Protein AF-A0A527ZPH8-F1 (afdb_monomer)

Foldseek 3Di:
DDPPPDDPDDDDDDPDDQDDPPPVSVVVCVVVVVD

Structure (mmCIF, N/CA/C/O backbone):
data_AF-A0A527ZPH8-F1
#
_entry.id   AF-A0A527ZPH8-F1
#
loop_
_atom_site.group_PDB
_atom_site.id
_atom_site.type_symbol
_atom_site.label_atom_id
_atom_site.label_alt_id
_atom_site.label_comp_id
_atom_site.label_asym_id
_atom_site.label_entity_id
_atom_site.label_seq_id
_atom_site.pdbx_PDB_ins_code
_atom_site.Cartn_x
_atom_site.Cartn_y
_atom_site.Cartn_z
_atom_site.occupancy
_atom_site.B_iso_or_equiv
_atom_site.auth_se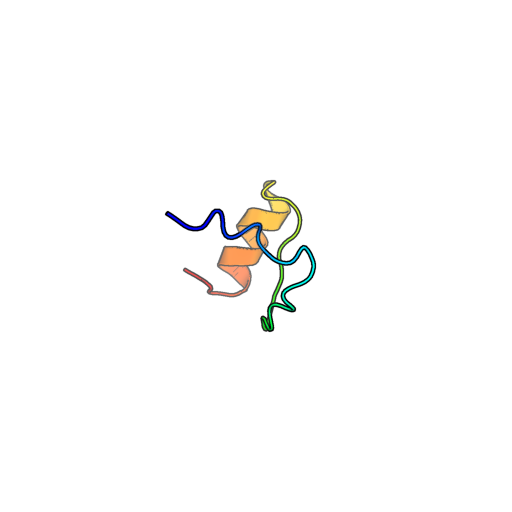q_id
_atom_site.auth_comp_id
_atom_site.auth_asym_id
_atom_site.auth_atom_id
_atom_site.pdbx_PDB_model_num
ATOM 1 N N . MET A 1 1 ? -20.020 29.464 17.452 1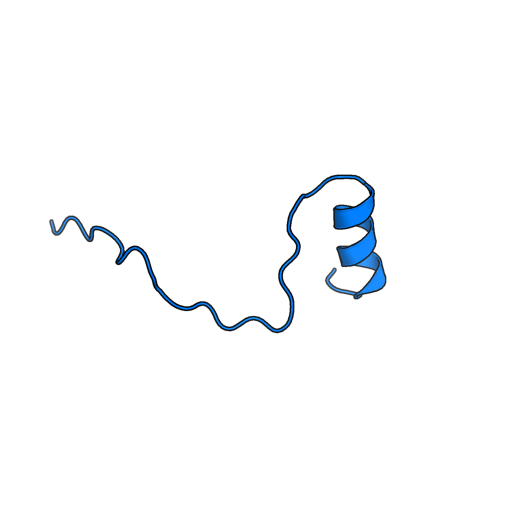.00 53.16 1 MET A N 1
ATOM 2 C CA . MET A 1 1 ? -18.708 28.802 17.315 1.00 53.16 1 MET A CA 1
ATOM 3 C C . MET A 1 1 ? -18.814 27.446 17.989 1.00 53.16 1 MET A C 1
ATOM 5 O O . MET A 1 1 ? -18.895 27.396 19.209 1.00 53.16 1 MET A O 1
ATOM 9 N N . ARG A 1 2 ? -18.952 26.371 17.211 1.00 60.97 2 ARG A N 1
ATOM 10 C CA . ARG A 1 2 ? -19.002 25.001 17.726 1.00 60.97 2 ARG A CA 1
ATOM 11 C C . ARG A 1 2 ? -17.647 24.377 17.427 1.00 60.97 2 ARG A C 1
ATOM 13 O O . ARG A 1 2 ? -17.185 24.432 16.296 1.00 60.97 2 ARG A O 1
ATOM 20 N N . ILE A 1 3 ? -16.980 23.882 18.462 1.00 70.19 3 ILE A N 1
ATOM 21 C CA . ILE A 1 3 ? -15.824 23.012 18.284 1.00 70.19 3 ILE A CA 1
ATOM 22 C C . ILE A 1 3 ? -16.420 21.646 17.956 1.00 70.19 3 ILE A C 1
ATOM 24 O O . ILE A 1 3 ? -16.835 20.910 18.851 1.00 70.19 3 ILE A O 1
ATOM 28 N N . GLU A 1 4 ? -16.578 21.355 16.668 1.00 60.44 4 GLU A N 1
ATOM 29 C CA . GLU A 1 4 ? -16.788 19.989 16.201 1.00 60.44 4 GLU A CA 1
ATOM 30 C C . GLU A 1 4 ? -15.494 19.215 16.453 1.00 60.44 4 GLU A C 1
ATOM 32 O O . GLU A 1 4 ? -14.570 19.198 15.646 1.00 60.44 4 GLU A O 1
ATOM 37 N N . GLY A 1 5 ? -15.411 18.607 17.637 1.00 59.97 5 GLY A N 1
ATOM 38 C CA . GLY A 1 5 ? -14.516 17.484 17.852 1.00 59.97 5 GLY A CA 1
ATOM 39 C C . GLY A 1 5 ? -14.996 16.360 16.948 1.00 59.97 5 GLY A C 1
ATOM 40 O O . GLY A 1 5 ? -16.050 15.782 17.209 1.00 59.97 5 GLY A O 1
ATOM 41 N N . ALA A 1 6 ? -14.267 16.124 15.858 1.00 59.72 6 ALA A N 1
ATOM 42 C CA . ALA A 1 6 ? -14.523 15.027 14.941 1.00 59.72 6 ALA A CA 1
ATOM 43 C C . ALA A 1 6 ? -14.692 13.726 15.737 1.00 59.72 6 ALA A C 1
ATOM 45 O O . ALA A 1 6 ? -13.858 13.382 16.581 1.00 59.72 6 ALA A O 1
ATOM 46 N N . SER A 1 7 ? -15.794 13.024 15.492 1.00 63.22 7 SER A N 1
ATOM 47 C CA . SER A 1 7 ? -15.988 11.651 15.935 1.00 63.22 7 SER A CA 1
ATOM 48 C C . SER A 1 7 ? -14.784 10.824 15.495 1.00 63.22 7 SER A C 1
ATOM 50 O O . SER A 1 7 ? -14.446 10.761 14.321 1.00 63.22 7 SER A O 1
ATOM 52 N N . MET A 1 8 ? -14.111 10.175 16.441 1.00 63.22 8 MET A N 1
ATOM 53 C CA . MET A 1 8 ? -12.835 9.481 16.218 1.00 63.22 8 MET A CA 1
ATOM 54 C C . MET A 1 8 ? -12.972 8.187 15.374 1.00 63.22 8 MET A C 1
ATOM 56 O O . MET A 1 8 ? -12.089 7.332 15.398 1.00 63.22 8 MET A O 1
ATOM 60 N N . THR A 1 9 ? -14.105 7.970 14.689 1.00 71.81 9 THR A N 1
ATOM 61 C CA . THR A 1 9 ? -14.469 6.698 14.030 1.00 71.81 9 THR A CA 1
ATOM 62 C C . THR A 1 9 ? -15.456 6.895 12.873 1.00 71.81 9 THR A C 1
ATOM 64 O O . THR A 1 9 ? -16.357 6.084 12.664 1.00 71.81 9 THR A O 1
ATOM 67 N N . ASP A 1 10 ? -15.322 7.967 12.096 1.00 79.81 10 ASP A N 1
ATOM 68 C CA . ASP A 1 10 ? -16.049 8.038 10.828 1.00 79.81 10 ASP A CA 1
ATOM 69 C C . ASP A 1 10 ? -15.516 6.949 9.883 1.00 79.81 10 ASP A C 1
ATOM 71 O O . ASP A 1 10 ? -14.352 6.956 9.478 1.00 79.81 10 ASP A O 1
ATOM 75 N N . ILE A 1 11 ? -16.353 5.950 9.584 1.00 86.69 11 ILE A N 1
ATOM 76 C CA . ILE A 1 11 ? -15.982 4.840 8.701 1.00 86.69 11 ILE A CA 1
ATOM 77 C C . ILE A 1 11 ? -15.913 5.371 7.269 1.00 86.69 11 ILE A C 1
ATOM 79 O O . ILE A 1 11 ? -16.939 5.624 6.634 1.00 86.69 11 ILE A O 1
ATOM 83 N N . ILE A 1 12 ? -14.697 5.490 6.742 1.00 90.06 12 ILE A N 1
ATOM 84 C CA . ILE A 1 12 ? -14.458 5.841 5.343 1.00 90.06 12 ILE A CA 1
ATOM 85 C C . ILE A 1 12 ? -14.577 4.567 4.506 1.00 90.06 12 ILE A C 1
ATOM 87 O O . ILE A 1 12 ? -13.797 3.629 4.668 1.00 90.06 12 ILE A O 1
ATOM 91 N N . ARG A 1 13 ? -15.554 4.528 3.595 1.00 93.75 13 ARG A N 1
ATOM 92 C CA . ARG A 1 13 ? -15.601 3.502 2.548 1.00 93.75 13 ARG A CA 1
ATOM 93 C C . ARG A 1 13 ? -14.698 3.944 1.405 1.00 93.75 13 ARG A C 1
ATOM 95 O O . ARG A 1 13 ? -14.915 5.006 0.833 1.00 93.75 13 ARG A O 1
ATOM 102 N N . THR A 1 14 ? -13.703 3.132 1.096 1.00 92.31 14 THR A N 1
ATOM 103 C CA . THR A 1 14 ? -12.794 3.318 -0.034 1.00 92.31 14 THR A CA 1
ATOM 104 C C . THR A 1 14 ? -12.542 1.958 -0.664 1.00 92.31 14 THR A C 1
ATOM 106 O O . THR A 1 14 ? -12.556 0.947 0.041 1.00 92.31 14 THR A O 1
ATOM 109 N N . ASP A 1 15 ? -12.312 1.926 -1.971 1.00 94.56 15 ASP A N 1
ATOM 110 C CA . ASP A 1 15 ? -11.992 0.688 -2.683 1.00 94.56 15 ASP A CA 1
ATOM 111 C C . ASP A 1 15 ? -10.562 0.220 -2.375 1.00 94.56 15 ASP A C 1
ATOM 113 O O . ASP A 1 15 ? -10.281 -0.977 -2.341 1.00 94.56 15 ASP A O 1
ATOM 117 N N . VAL A 1 16 ? -9.661 1.169 -2.094 1.00 94.00 16 VAL A N 1
ATOM 118 C CA . VAL A 1 16 ? -8.251 0.924 -1.770 1.00 94.00 16 VAL A CA 1
ATOM 119 C C . VAL A 1 16 ? -7.760 1.896 -0.694 1.00 94.00 16 VAL A C 1
ATOM 121 O O . VAL A 1 16 ? -8.135 3.069 -0.666 1.00 94.00 16 VAL A O 1
ATOM 124 N N . LEU A 1 17 ? -6.886 1.400 0.188 1.00 93.81 17 LEU A N 1
ATOM 125 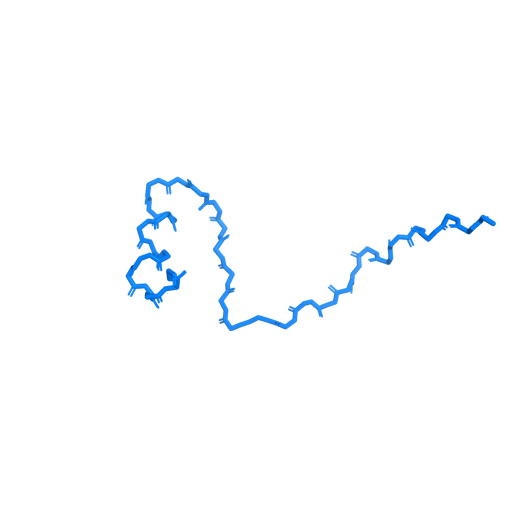C CA . LEU A 1 17 ? -6.133 2.177 1.173 1.00 93.81 17 LEU A CA 1
ATOM 126 C C . LEU A 1 17 ? -4.646 1.831 1.046 1.00 93.81 17 LEU A C 1
ATOM 128 O O . LEU A 1 17 ? -4.264 0.674 1.216 1.00 93.81 17 LEU A O 1
ATOM 132 N N . ILE A 1 18 ? -3.805 2.834 0.793 1.00 93.75 18 ILE A N 1
ATOM 133 C CA . ILE A 1 18 ? -2.348 2.666 0.730 1.00 93.75 18 ILE A CA 1
ATOM 134 C C . ILE A 1 18 ? -1.748 3.119 2.062 1.00 93.75 18 ILE A C 1
ATOM 136 O O . ILE A 1 18 ? -1.860 4.285 2.439 1.00 93.75 18 ILE A O 1
ATOM 140 N N . VAL A 1 19 ? -1.107 2.194 2.782 1.00 93.88 19 VAL A N 1
ATOM 141 C CA . VAL A 1 19 ? -0.442 2.481 4.061 1.00 93.88 19 VAL A CA 1
ATOM 142 C C . VAL A 1 19 ? 1.065 2.567 3.842 1.00 93.88 19 VAL A C 1
ATOM 144 O O . VAL A 1 19 ? 1.739 1.558 3.651 1.00 93.88 19 VAL A O 1
ATOM 147 N N . GLY A 1 20 ? 1.584 3.794 3.900 1.00 92.00 20 GLY A N 1
ATOM 148 C CA . GLY A 1 20 ? 2.996 4.109 3.685 1.00 92.00 20 GLY A CA 1
ATOM 149 C C . GLY A 1 20 ? 3.282 4.595 2.263 1.00 92.00 20 GLY A C 1
ATOM 150 O O . GLY A 1 20 ? 3.043 3.891 1.290 1.00 92.00 20 GLY A O 1
ATOM 151 N N . ALA A 1 21 ? 3.846 5.799 2.151 1.00 92.50 21 ALA A N 1
ATOM 152 C CA . ALA A 1 21 ? 4.167 6.464 0.882 1.00 92.50 21 ALA A CA 1
ATOM 153 C C . ALA A 1 21 ? 5.656 6.333 0.499 1.00 92.50 21 ALA A C 1
ATOM 155 O O . ALA A 1 21 ? 6.257 7.249 -0.057 1.00 92.50 21 ALA A O 1
ATOM 156 N N . GLY A 1 22 ? 6.280 5.202 0.850 1.00 96.25 22 GLY A N 1
ATOM 157 C CA . GLY A 1 22 ? 7.625 4.866 0.375 1.00 96.25 22 GLY A CA 1
ATOM 158 C C . GLY A 1 22 ? 7.622 4.486 -1.112 1.00 96.25 22 GLY A C 1
ATOM 159 O O . GLY A 1 22 ? 6.553 4.448 -1.721 1.00 96.25 22 GLY A O 1
ATOM 160 N N . PRO A 1 23 ? 8.780 4.128 -1.698 1.00 96.12 23 PRO A N 1
ATOM 161 C CA . PRO A 1 23 ? 8.877 3.801 -3.123 1.00 96.12 23 PRO A CA 1
ATOM 162 C C . PRO A 1 23 ? 7.832 2.774 -3.569 1.00 96.12 23 PRO A C 1
ATOM 164 O O . PRO A 1 23 ? 7.122 3.002 -4.536 1.00 96.12 23 PRO A O 1
ATOM 167 N N . VAL A 1 24 ? 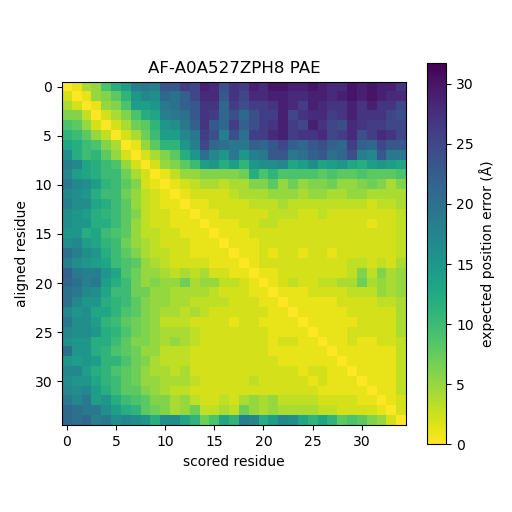7.660 1.695 -2.799 1.00 95.44 24 VAL A N 1
ATOM 168 C CA . VAL A 1 24 ? 6.677 0.640 -3.092 1.00 95.44 24 VAL A CA 1
ATOM 169 C C . VAL A 1 24 ? 5.238 1.167 -3.054 1.00 95.44 24 VAL A C 1
ATOM 171 O O . VAL A 1 24 ? 4.466 0.898 -3.966 1.00 95.44 24 VAL A O 1
ATOM 174 N N . GLY A 1 25 ? 4.878 1.948 -2.031 1.00 95.00 25 GLY A N 1
ATOM 175 C CA . GLY A 1 25 ? 3.529 2.506 -1.906 1.00 95.00 25 GLY A CA 1
ATOM 176 C C . GLY A 1 25 ? 3.212 3.532 -2.991 1.00 95.00 25 GLY A C 1
ATOM 177 O O . GLY A 1 25 ? 2.087 3.587 -3.475 1.00 95.00 25 GLY A O 1
ATOM 178 N N . LEU A 1 26 ? 4.212 4.303 -3.422 1.00 94.44 26 LEU A N 1
ATOM 179 C CA . LEU A 1 26 ? 4.053 5.262 -4.509 1.00 94.44 26 LEU A CA 1
ATOM 180 C C . LEU A 1 26 ? 3.941 4.565 -5.872 1.00 94.44 26 LEU A C 1
ATOM 182 O O . LEU A 1 26 ? 3.105 4.955 -6.681 1.00 94.44 26 LEU A O 1
ATOM 186 N N . PHE A 1 27 ? 4.715 3.502 -6.116 1.00 93.88 27 PHE A N 1
ATOM 187 C CA . PHE A 1 27 ? 4.561 2.694 -7.329 1.00 93.88 27 PHE A CA 1
ATOM 188 C C . PHE A 1 27 ? 3.194 2.008 -7.400 1.00 93.88 27 PHE A C 1
ATOM 190 O O . PHE A 1 27 ? 2.600 1.988 -8.475 1.00 93.88 27 PHE A O 1
ATOM 197 N N . ALA A 1 28 ? 2.642 1.561 -6.267 1.00 94.81 28 ALA A N 1
ATOM 198 C CA . ALA A 1 28 ? 1.30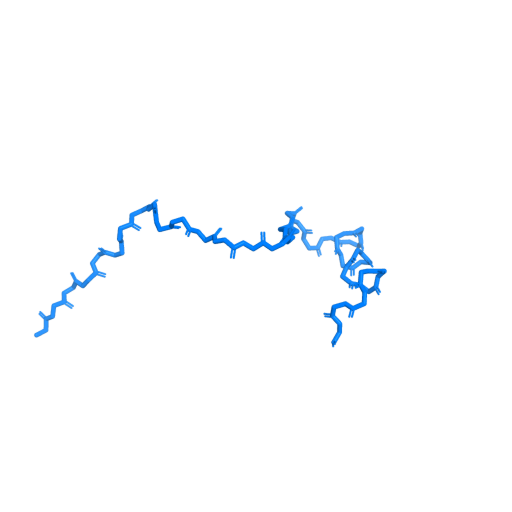1 0.980 -6.223 1.00 94.81 28 ALA A CA 1
ATOM 199 C C . ALA A 1 28 ? 0.210 1.948 -6.726 1.00 94.81 28 ALA A C 1
ATOM 201 O O . ALA A 1 28 ? -0.719 1.510 -7.395 1.00 94.81 28 ALA A O 1
ATOM 202 N N . VAL A 1 29 ? 0.327 3.263 -6.481 1.00 93.69 29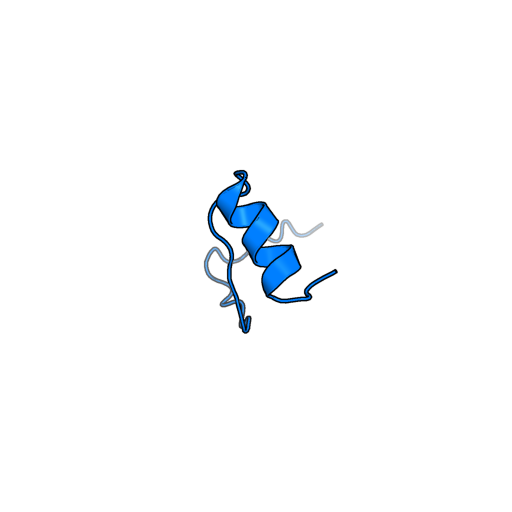 VAL A N 1
ATOM 203 C CA . VAL A 1 29 ? -0.607 4.271 -7.035 1.00 93.69 29 VAL A CA 1
ATOM 204 C C . VAL A 1 29 ? -0.598 4.242 -8.566 1.00 93.69 29 VAL A C 1
ATOM 206 O O . VAL A 1 29 ? -1.656 4.239 -9.196 1.00 93.69 29 VAL A O 1
ATOM 209 N N . PHE A 1 30 ? 0.596 4.197 -9.163 1.00 93.38 30 PHE A N 1
ATOM 210 C CA . PHE A 1 30 ? 0.764 4.196 -10.616 1.00 93.38 30 PHE A CA 1
ATOM 211 C C . PHE A 1 3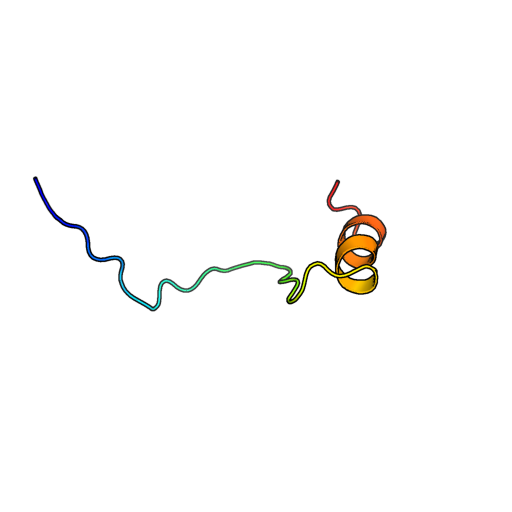0 ? 0.322 2.877 -11.252 1.00 93.38 30 PHE A C 1
ATOM 213 O O . PHE A 1 30 ? -0.352 2.898 -12.279 1.00 93.38 30 PHE A O 1
ATOM 220 N N . GLU A 1 31 ? 0.653 1.740 -10.638 1.00 94.25 31 GLU A N 1
ATOM 221 C CA . GLU A 1 31 ? 0.230 0.415 -11.113 1.00 94.25 31 GLU A CA 1
ATOM 222 C C . GLU A 1 31 ? -1.292 0.237 -11.058 1.00 94.25 31 GLU A C 1
ATOM 224 O O . GLU A 1 31 ? -1.8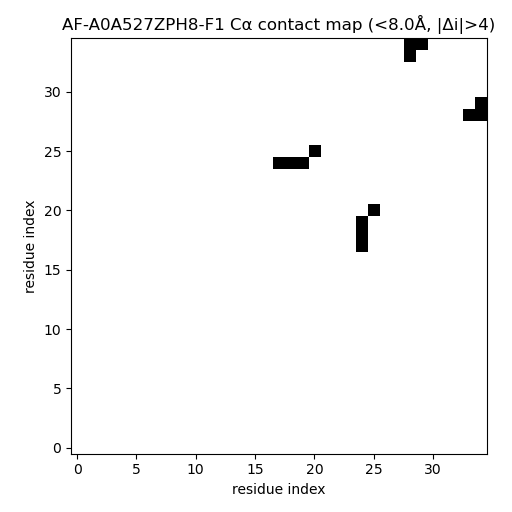71 -0.398 -11.937 1.00 94.25 31 GLU A O 1
ATOM 229 N N . LEU A 1 32 ? -1.949 0.845 -10.065 1.00 94.12 32 LEU A N 1
ATOM 230 C CA . LEU A 1 32 ? -3.408 0.881 -9.955 1.00 94.12 32 LEU A CA 1
ATOM 231 C C . LEU A 1 32 ? -4.068 1.901 -10.901 1.00 94.12 32 LEU A C 1
ATOM 233 O O . LEU A 1 32 ? -5.294 1.961 -10.959 1.00 94.12 32 LEU A O 1
ATOM 237 N N . GLY A 1 33 ? -3.290 2.701 -11.638 1.00 93.12 33 GLY A N 1
ATOM 238 C CA . GLY A 1 33 ? -3.813 3.702 -12.570 1.00 93.12 33 GLY A CA 1
ATOM 239 C C . GLY A 1 33 ? -4.529 4.878 -11.897 1.00 93.12 33 GLY A C 1
ATOM 240 O O . GLY A 1 33 ? -5.380 5.503 -12.522 1.00 93.12 33 GLY A O 1
ATOM 241 N N . LEU A 1 34 ? -4.213 5.174 -10.631 1.00 88.06 34 LEU A N 1
ATOM 242 C CA . LEU A 1 34 ? -4.869 6.209 -9.815 1.00 88.06 34 LEU A CA 1
ATOM 243 C C . LEU A 1 34 ? -4.227 7.604 -9.984 1.00 88.06 34 LEU A C 1
ATOM 245 O O . LEU 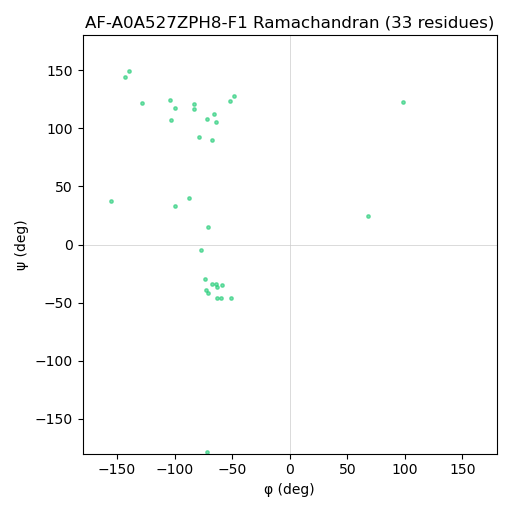A 1 34 ? -4.031 8.314 -8.996 1.00 88.06 34 LEU A O 1
ATOM 249 N N . PHE A 1 35 ? -3.851 7.970 -11.213 1.00 70.19 35 PHE A N 1
ATOM 250 C CA . PHE A 1 35 ? -3.172 9.231 -11.545 1.00 70.19 35 PHE A CA 1
ATOM 251 C C . PHE A 1 35 ? -4.126 10.365 -11.942 1.00 70.19 35 PHE A C 1
ATOM 253 O O . PHE A 1 35 ? -5.186 10.085 -12.546 1.00 70.19 35 PHE A O 1
#

Solvent-accessible surface area (backbone atoms only — not comparable to full-atom values): 2624 Å² total; per-residue (Å²): 140,79,86,79,74,74,72,97,72,74,83,79,88,67,98,75,85,84,87,58,83,51,74,69,44,50,49,49,41,58,76,70,64,73,121

Mean predicted aligned error: 8.66 Å

Secondary structure (DSSP, 8-state):
-------TT-----S------SHHHHHHHHHTT--

pLDDT: mean 84.36, std 13.96, range [53.16, 96.25]

Radius of gyration: 15.06 Å; Cα contacts (8 Å, |Δi|>4): 7; chains: 1; bounding box: 28×28×31 Å

Sequence (35 aa):
MRIEGASMTDIIRTDVLIVGAGPVGLFAVFELGLF